Protein AF-A0A1B2I3R7-F1 (afdb_monomer_lite)

Sequence (88 aa):
MIDTKLMRLLRLEAGLTQMDMAERTGISQAHYSFIEKGKRIPAIPYLEAIAAVFGGTAKDFIVEEANPPTTRKVARSRTRESGMAAVA

Radius of gyration: 18.35 Å; chains: 1; bounding box: 32×27×63 Å

InterPro domains:
  IPR001387 Cro/C1-type, helix-turn-helix domain [PF01381] (8-57)
  IPR001387 Cro/C1-type, helix-turn-helix domain [PS50943] (7-61)
  IPR001387 Cro/C1-type, helix-turn-helix domain [SM00530] (6-61)
  IPR001387 Cro/C1-type, helix-turn-helix domain [cd00093] (5-61)
  IPR010982 Lambda repressor-like, DNA-binding domain superfamily [G3DSA:1.10.260.40] (5-84)
  IPR010982 Lambda repressor-like, DNA-binding domain superfamily [SSF47413] (5-68)
  IPR050807 Transcriptional regulator/dioxygenase, bacterial-type [PTHR46797] (7-80)

Structure (mmCIF, N/CA/C/O backbone):
data_AF-A0A1B2I3R7-F1
#
_entry.id   AF-A0A1B2I3R7-F1
#
loop_
_atom_site.group_PDB
_atom_site.id
_atom_site.type_symbol
_atom_site.label_atom_id
_atom_site.label_alt_id
_atom_site.label_comp_id
_atom_site.label_asym_id
_atom_site.label_entity_id
_atom_site.label_seq_id
_atom_site.pdbx_PDB_ins_code
_atom_site.Cartn_x
_atom_site.Cartn_y
_atom_site.Cartn_z
_atom_site.occupancy
_atom_site.B_iso_or_equiv
_atom_site.auth_seq_id
_atom_site.auth_comp_id
_atom_site.auth_asym_id
_atom_site.auth_atom_id
_atom_site.pdbx_PDB_model_num
ATOM 1 N N . MET A 1 1 ? 13.056 2.880 -7.269 1.00 86.19 1 MET A N 1
ATOM 2 C CA . MET A 1 1 ? 12.171 3.445 -6.219 1.00 86.19 1 MET A CA 1
ATOM 3 C C . MET A 1 1 ? 10.761 2.890 -6.392 1.00 86.19 1 MET A C 1
ATOM 5 O O . MET A 1 1 ? 10.481 2.360 -7.457 1.00 86.19 1 MET A O 1
ATOM 9 N N . ILE A 1 2 ? 9.896 2.990 -5.375 1.00 93.38 2 ILE A N 1
ATOM 10 C CA . ILE A 1 2 ? 8.469 2.649 -5.513 1.00 93.38 2 ILE A CA 1
ATOM 11 C C . ILE A 1 2 ? 7.689 3.900 -5.928 1.00 93.38 2 ILE A C 1
ATOM 13 O O . ILE A 1 2 ? 7.803 4.928 -5.258 1.00 93.38 2 ILE A O 1
ATOM 17 N N . ASP A 1 3 ? 6.901 3.819 -6.999 1.00 95.31 3 ASP A N 1
ATOM 18 C CA . ASP A 1 3 ? 6.037 4.907 -7.459 1.00 95.31 3 ASP A CA 1
ATOM 19 C C . ASP A 1 3 ? 4.757 4.996 -6.615 1.00 95.31 3 ASP A C 1
ATOM 21 O O . ASP A 1 3 ? 3.685 4.483 -6.946 1.00 95.31 3 ASP A O 1
ATOM 25 N N . THR A 1 4 ? 4.869 5.677 -5.477 1.00 95.44 4 THR A N 1
ATOM 26 C CA . THR A 1 4 ? 3.736 5.874 -4.566 1.00 95.44 4 THR A CA 1
ATOM 27 C C . THR A 1 4 ? 2.715 6.885 -5.096 1.00 95.44 4 THR A C 1
ATOM 29 O O . THR A 1 4 ? 1.582 6.920 -4.608 1.00 95.44 4 THR A O 1
ATOM 32 N N . LYS A 1 5 ? 3.081 7.704 -6.095 1.00 95.69 5 LYS A N 1
ATOM 33 C CA . LYS A 1 5 ? 2.149 8.637 -6.741 1.00 95.69 5 LYS A CA 1
ATOM 34 C C . LYS A 1 5 ? 1.184 7.865 -7.630 1.00 95.69 5 LYS A C 1
ATOM 36 O O . LYS A 1 5 ? -0.020 8.087 -7.520 1.00 95.69 5 LYS A O 1
ATOM 41 N N . LEU A 1 6 ? 1.703 6.922 -8.418 1.00 96.00 6 LEU A N 1
ATOM 42 C CA . LEU A 1 6 ? 0.890 6.012 -9.218 1.00 96.00 6 LEU A CA 1
ATOM 43 C C . LEU A 1 6 ? -0.060 5.190 -8.335 1.00 96.00 6 LEU A C 1
ATOM 45 O O . LEU A 1 6 ? -1.254 5.139 -8.613 1.00 96.00 6 LEU A O 1
ATOM 49 N N . MET A 1 7 ? 0.427 4.642 -7.213 1.00 96.88 7 MET A N 1
ATOM 50 C CA . MET A 1 7 ? -0.425 3.915 -6.254 1.00 96.88 7 MET A CA 1
ATOM 51 C C . MET A 1 7 ? -1.623 4.744 -5.779 1.00 96.88 7 MET A C 1
ATOM 53 O O . MET A 1 7 ? -2.751 4.253 -5.739 1.00 96.88 7 MET A O 1
ATOM 57 N N . ARG A 1 8 ? -1.385 6.007 -5.404 1.00 97.81 8 ARG A N 1
ATOM 58 C CA . ARG A 1 8 ? -2.448 6.912 -4.953 1.00 97.81 8 ARG A CA 1
ATOM 59 C C . ARG A 1 8 ? -3.436 7.225 -6.071 1.00 97.81 8 ARG A C 1
ATOM 61 O O . ARG A 1 8 ? -4.632 7.280 -5.800 1.00 97.81 8 ARG A O 1
ATOM 68 N N . LEU A 1 9 ? -2.939 7.469 -7.282 1.00 98.06 9 LEU A N 1
ATOM 69 C CA . LEU A 1 9 ? -3.758 7.778 -8.450 1.00 98.06 9 LEU A CA 1
ATOM 70 C C . LEU A 1 9 ? -4.704 6.616 -8.768 1.00 98.06 9 LEU A C 1
ATOM 72 O O . LEU A 1 9 ? -5.914 6.819 -8.733 1.00 98.06 9 LEU A O 1
ATOM 76 N N . LEU A 1 10 ? -4.176 5.397 -8.922 1.00 98.00 10 LEU A N 1
ATOM 77 C CA . LEU A 1 10 ? -4.980 4.204 -9.211 1.00 98.00 10 LEU A CA 1
ATOM 78 C C . LEU A 1 10 ? -6.021 3.932 -8.122 1.00 98.00 10 LEU A C 1
ATOM 80 O O . LEU A 1 10 ? -7.170 3.609 -8.415 1.00 98.00 10 LEU A O 1
ATOM 84 N N . ARG A 1 11 ? -5.651 4.120 -6.847 1.00 98.25 11 ARG A N 1
ATOM 85 C CA . ARG A 1 11 ? -6.596 3.993 -5.732 1.00 98.25 11 ARG A CA 1
ATOM 86 C C . ARG A 1 11 ? -7.774 4.965 -5.877 1.00 98.25 11 ARG A C 1
ATOM 88 O O . ARG A 1 11 ? -8.914 4.575 -5.643 1.00 98.25 11 ARG A O 1
ATOM 95 N N . LEU A 1 12 ? -7.501 6.227 -6.213 1.00 98.44 12 LEU A N 1
ATOM 96 C CA . LEU A 1 12 ? -8.534 7.255 -6.356 1.00 98.44 12 LEU A CA 1
ATOM 97 C C . LEU A 1 12 ? -9.401 7.037 -7.601 1.00 98.44 12 LEU A C 1
ATOM 99 O O . LEU A 1 12 ? -10.613 7.202 -7.508 1.00 98.44 12 LEU A O 1
ATOM 103 N N . GLU A 1 13 ? -8.812 6.626 -8.724 1.00 98.25 13 GLU A N 1
ATOM 104 C CA . GLU A 1 13 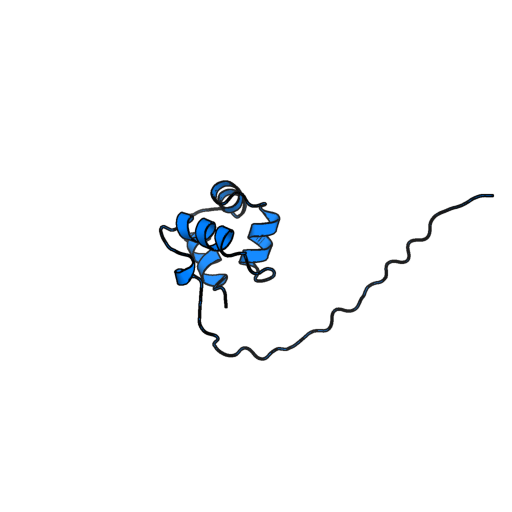? -9.547 6.282 -9.951 1.00 98.25 13 GLU A CA 1
ATOM 105 C C . GLU A 1 13 ? -10.478 5.083 -9.749 1.00 98.25 13 GLU A C 1
ATOM 107 O O . GLU A 1 13 ? -11.598 5.074 -10.251 1.00 98.25 13 GLU A O 1
ATOM 112 N N . ALA A 1 14 ? -10.058 4.112 -8.937 1.00 97.50 14 ALA A N 1
ATOM 113 C CA . ALA A 1 14 ? -10.886 2.979 -8.538 1.00 97.50 14 ALA A CA 1
ATOM 114 C C . ALA A 1 14 ? -11.943 3.326 -7.466 1.00 97.50 14 ALA A C 1
ATOM 116 O O . ALA A 1 14 ? -12.679 2.442 -7.029 1.00 97.50 14 ALA A O 1
ATOM 117 N N . GLY A 1 15 ? -12.012 4.580 -6.997 1.00 98.38 15 GLY A N 1
ATOM 118 C CA . GLY A 1 15 ? -12.945 5.007 -5.948 1.00 98.38 15 GLY A CA 1
ATOM 119 C C . GLY A 1 15 ? -12.673 4.387 -4.572 1.00 98.38 15 GLY A C 1
ATOM 120 O O . GLY A 1 15 ? -13.563 4.361 -3.726 1.00 98.38 15 GLY A O 1
ATOM 121 N N . LEU A 1 16 ? -11.460 3.879 -4.335 1.00 98.56 16 LEU A N 1
ATOM 122 C CA . LEU A 1 16 ? -11.102 3.148 -3.121 1.00 98.56 16 LEU A CA 1
ATOM 123 C C . LEU A 1 16 ? -10.562 4.085 -2.036 1.00 98.56 16 LEU A C 1
ATOM 125 O O . LEU A 1 16 ? -9.752 4.987 -2.273 1.00 98.56 16 LEU A O 1
ATOM 129 N N . THR A 1 17 ? -10.945 3.838 -0.791 1.00 98.75 17 THR A N 1
ATOM 130 C CA . THR A 1 17 ? -10.338 4.458 0.387 1.00 98.75 17 THR A CA 1
ATOM 131 C C . THR A 1 17 ? -9.036 3.747 0.775 1.00 98.75 17 THR A C 1
ATOM 133 O O . THR A 1 17 ? -8.701 2.667 0.289 1.00 98.75 17 THR A O 1
ATOM 136 N N . GLN A 1 18 ? -8.264 4.343 1.690 1.00 98.62 18 GLN A N 1
ATOM 137 C CA . GLN A 1 18 ? -7.110 3.649 2.280 1.00 98.62 18 GLN A CA 1
ATOM 138 C C . GLN A 1 18 ? -7.530 2.437 3.128 1.00 98.62 18 GLN A C 1
ATOM 140 O O . GLN A 1 18 ? -6.711 1.543 3.325 1.00 98.62 18 GLN A O 1
ATOM 145 N N . MET A 1 19 ? -8.769 2.416 3.638 1.00 98.69 19 MET A N 1
ATOM 146 C CA . MET A 1 19 ? -9.302 1.261 4.361 1.00 98.69 19 MET A CA 1
ATOM 147 C C . MET A 1 19 ? -9.618 0.118 3.396 1.00 98.69 19 MET A C 1
ATOM 149 O O . MET A 1 19 ? -9.186 -1.000 3.638 1.00 98.69 19 MET A O 1
ATOM 153 N N . ASP A 1 20 ? -10.233 0.410 2.247 1.00 98.69 20 ASP A N 1
ATOM 154 C CA . ASP A 1 20 ? -10.516 -0.614 1.230 1.00 98.69 20 ASP A CA 1
ATOM 155 C C . ASP A 1 20 ? -9.234 -1.306 0.752 1.00 98.69 20 ASP A C 1
ATOM 157 O O . ASP A 1 20 ? -9.191 -2.519 0.562 1.00 98.69 20 ASP A O 1
ATOM 161 N N . MET A 1 21 ? -8.149 -0.542 0.589 1.00 98.56 21 MET A N 1
ATOM 162 C CA . MET A 1 21 ? -6.848 -1.114 0.239 1.00 98.56 21 MET A CA 1
ATOM 163 C C . MET A 1 21 ? -6.283 -1.989 1.355 1.00 98.56 21 MET A C 1
ATOM 165 O O . MET A 1 21 ? -5.725 -3.046 1.075 1.00 98.56 21 MET A O 1
ATOM 169 N N . ALA A 1 22 ? -6.419 -1.564 2.611 1.00 98.31 22 ALA A N 1
ATOM 170 C CA . ALA A 1 22 ? -5.984 -2.335 3.769 1.00 98.31 22 ALA A CA 1
ATOM 171 C C . ALA A 1 22 ? -6.695 -3.696 3.829 1.00 98.31 22 ALA A C 1
ATOM 173 O O . ALA A 1 22 ? -6.038 -4.731 3.926 1.00 98.31 22 ALA A O 1
ATOM 174 N N . GLU A 1 23 ? -8.017 -3.695 3.661 1.00 98.31 23 GLU A N 1
ATOM 175 C CA . GLU A 1 23 ? -8.846 -4.903 3.641 1.00 98.31 23 GLU A CA 1
ATOM 176 C C . GLU A 1 23 ? -8.471 -5.839 2.488 1.00 98.31 23 GLU A C 1
ATOM 178 O O . GLU A 1 23 ? -8.256 -7.030 2.705 1.00 98.31 23 GLU A O 1
ATOM 183 N N . ARG A 1 24 ? -8.3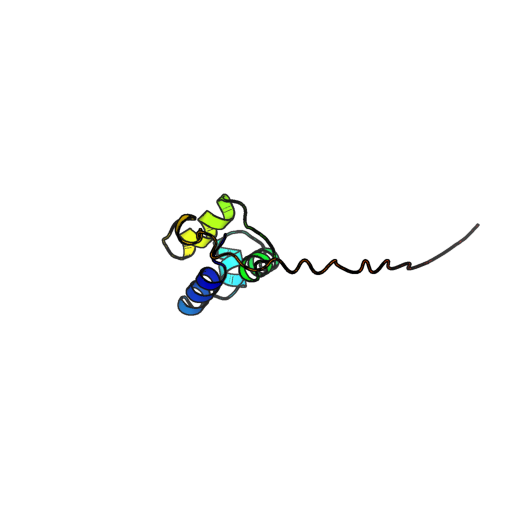05 -5.304 1.271 1.00 98.12 24 ARG A N 1
ATOM 184 C CA . ARG A 1 24 ? -7.966 -6.102 0.078 1.00 98.12 24 ARG A CA 1
ATOM 185 C C . ARG A 1 24 ? -6.558 -6.692 0.109 1.00 98.12 24 ARG A C 1
ATOM 187 O O . ARG A 1 24 ? -6.321 -7.726 -0.504 1.00 98.12 24 ARG A O 1
ATOM 194 N N . THR A 1 25 ? -5.619 -6.028 0.782 1.00 97.44 25 THR A N 1
ATOM 195 C CA . THR A 1 25 ? -4.199 -6.426 0.797 1.00 97.44 25 THR A CA 1
ATOM 196 C C . THR A 1 25 ? -3.773 -7.119 2.090 1.00 97.44 25 THR A C 1
ATOM 198 O O . THR A 1 25 ? -2.642 -7.593 2.185 1.00 97.44 25 THR A O 1
ATOM 201 N N . GLY A 1 26 ? -4.655 -7.188 3.092 1.00 96.94 26 GLY A N 1
ATOM 202 C CA . GLY A 1 26 ? -4.383 -7.839 4.374 1.00 96.94 26 GLY A CA 1
ATOM 203 C C . GLY A 1 26 ? -3.386 -7.092 5.268 1.00 96.94 26 GLY A C 1
ATOM 204 O O . GLY A 1 26 ? -2.817 -7.688 6.182 1.00 96.94 26 GLY A O 1
ATOM 205 N N . ILE A 1 27 ? -3.151 -5.798 5.026 1.00 97.31 27 ILE A N 1
ATOM 206 C CA . ILE A 1 27 ? -2.295 -4.951 5.874 1.00 97.31 27 ILE A CA 1
ATOM 207 C C . ILE A 1 27 ? -3.133 -3.943 6.650 1.00 97.31 27 ILE A C 1
ATOM 209 O O . ILE A 1 27 ? -4.260 -3.642 6.284 1.00 97.31 27 ILE A O 1
ATOM 213 N N . SER A 1 28 ? -2.579 -3.356 7.712 1.00 98.38 28 SER A N 1
ATOM 214 C CA . SER A 1 28 ? -3.292 -2.292 8.421 1.00 98.38 28 SER A CA 1
ATOM 215 C C . SER A 1 28 ? -3.409 -1.022 7.572 1.00 98.38 28 SER A C 1
ATOM 217 O O . SER A 1 28 ? -2.497 -0.664 6.820 1.00 98.38 28 SER A O 1
ATOM 219 N N . GLN A 1 29 ? -4.491 -0.266 7.768 1.00 98.44 29 GLN A N 1
ATOM 220 C CA . GLN A 1 29 ? -4.684 1.036 7.121 1.00 98.44 29 GLN A CA 1
ATOM 221 C C . GLN A 1 29 ? -3.518 1.996 7.399 1.00 98.44 29 GLN A C 1
ATOM 223 O O . GLN A 1 29 ? -3.064 2.701 6.497 1.00 98.44 29 GLN A O 1
ATOM 228 N N . ALA A 1 30 ? -2.964 1.972 8.617 1.00 98.38 30 ALA A N 1
ATOM 229 C CA . ALA A 1 30 ? -1.788 2.761 8.970 1.00 98.38 30 ALA A CA 1
ATOM 230 C C . ALA A 1 30 ? -0.549 2.348 8.154 1.00 98.38 30 ALA A C 1
ATOM 232 O O . ALA A 1 30 ? 0.206 3.213 7.701 1.00 98.38 30 ALA A O 1
ATOM 233 N N . HIS A 1 31 ? -0.352 1.043 7.930 1.00 98.00 31 HIS A N 1
ATOM 234 C CA . HIS A 1 31 ? 0.738 0.534 7.102 1.00 98.00 31 HIS A CA 1
ATOM 235 C C . HIS A 1 31 ? 0.580 0.980 5.644 1.00 98.00 31 HIS A C 1
ATOM 237 O O . HIS A 1 31 ? 1.517 1.563 5.095 1.00 98.00 31 HIS A O 1
ATOM 243 N N . TYR A 1 32 ? -0.614 0.820 5.063 1.00 98.44 32 TYR A N 1
ATOM 244 C CA . TYR A 1 32 ? -0.917 1.318 3.718 1.00 98.44 32 TYR A CA 1
ATOM 245 C C . TYR A 1 32 ? -0.688 2.836 3.610 1.00 98.44 32 TYR A C 1
ATOM 247 O O . TYR A 1 32 ? -0.025 3.312 2.691 1.00 98.44 32 TYR A O 1
ATOM 255 N N . SER A 1 33 ? -1.137 3.609 4.606 1.00 98.25 33 SER A N 1
ATOM 256 C CA . SER A 1 33 ? -0.935 5.063 4.649 1.00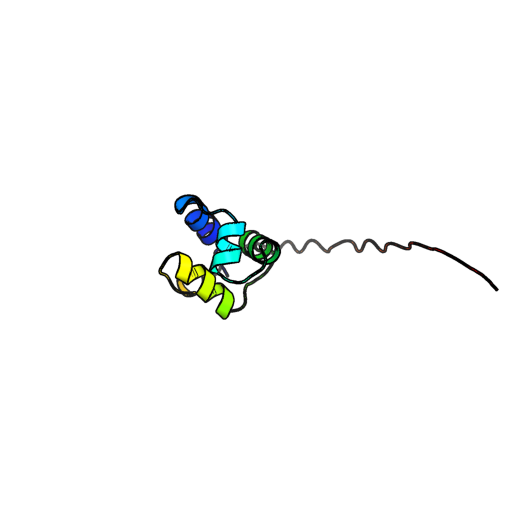 98.25 33 SER A CA 1
ATOM 257 C C . SER A 1 33 ? 0.548 5.453 4.658 1.00 98.25 33 SER A C 1
ATOM 259 O O . SER A 1 33 ? 0.925 6.454 4.044 1.00 98.25 33 SER A O 1
ATOM 261 N N . PHE A 1 34 ? 1.413 4.694 5.343 1.00 97.88 34 PHE A N 1
ATOM 262 C CA . PHE A 1 34 ? 2.858 4.932 5.315 1.00 97.88 34 PHE A CA 1
ATOM 263 C C . PHE A 1 34 ? 3.497 4.582 3.974 1.00 97.88 34 PHE A C 1
ATOM 265 O O . PHE A 1 34 ? 4.401 5.308 3.555 1.00 97.88 34 PHE A O 1
ATOM 272 N N . ILE A 1 35 ? 3.023 3.528 3.309 1.00 97.12 35 ILE A N 1
ATOM 273 C CA . ILE A 1 35 ? 3.463 3.156 1.961 1.00 97.12 35 ILE A CA 1
ATOM 274 C C . ILE A 1 35 ? 3.085 4.257 0.964 1.00 97.12 35 ILE A C 1
ATOM 276 O O . ILE A 1 35 ? 3.968 4.819 0.326 1.00 97.12 35 ILE A O 1
ATOM 280 N N . GLU A 1 36 ? 1.811 4.664 0.905 1.00 96.50 36 GLU A N 1
ATOM 281 C CA . GLU A 1 36 ? 1.330 5.689 -0.041 1.00 96.50 36 GLU A CA 1
ATOM 282 C C . GLU A 1 36 ? 2.049 7.043 0.151 1.00 96.50 36 GLU A C 1
ATOM 284 O O . GLU A 1 36 ? 2.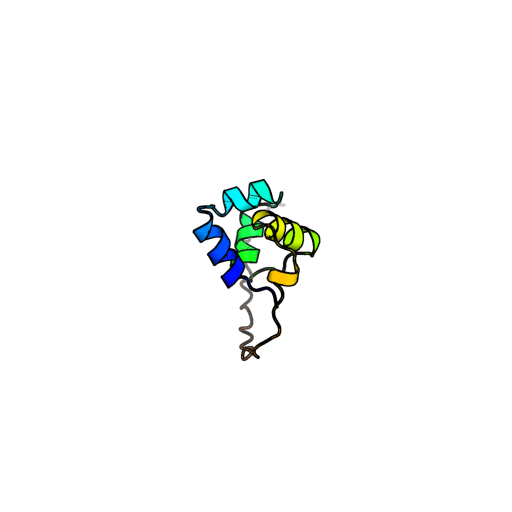327 7.764 -0.805 1.00 96.50 36 GLU A O 1
ATOM 289 N N . LYS A 1 37 ? 2.411 7.388 1.396 1.00 95.81 37 LYS A N 1
ATOM 290 C CA . LYS A 1 37 ? 3.172 8.611 1.723 1.00 95.81 37 LYS A CA 1
ATOM 291 C C . LYS A 1 37 ? 4.680 8.495 1.455 1.00 95.81 37 LYS A C 1
ATOM 293 O O . LYS A 1 37 ? 5.403 9.436 1.776 1.00 95.81 37 LYS A O 1
ATOM 298 N N . GLY A 1 38 ? 5.170 7.352 0.971 1.00 94.19 38 GLY A N 1
ATOM 299 C CA . GLY A 1 38 ? 6.599 7.094 0.767 1.00 94.19 38 GLY A CA 1
ATOM 300 C C . GLY A 1 38 ? 7.414 7.020 2.062 1.00 94.19 38 GLY A C 1
ATOM 301 O O . GLY A 1 38 ? 8.635 7.121 2.037 1.00 94.19 38 GLY A O 1
ATOM 302 N N . LYS A 1 39 ? 6.756 6.862 3.218 1.00 94.94 39 LYS A N 1
ATOM 303 C CA . LYS A 1 39 ? 7.418 6.751 4.529 1.00 94.94 39 LYS A CA 1
ATOM 304 C C . LYS A 1 39 ? 7.922 5.341 4.812 1.00 94.94 39 LYS A C 1
ATOM 306 O O . LYS A 1 39 ? 8.759 5.169 5.695 1.00 94.94 39 LYS A O 1
ATOM 311 N N . ARG A 1 40 ? 7.383 4.338 4.115 1.00 94.56 40 ARG A N 1
ATOM 312 C CA . ARG A 1 40 ? 7.829 2.947 4.190 1.00 94.56 40 ARG A CA 1
ATOM 313 C C . ARG A 1 40 ? 7.843 2.306 2.816 1.00 94.56 40 ARG A C 1
ATOM 315 O O . ARG A 1 40 ? 6.924 2.500 2.030 1.00 94.56 40 ARG A O 1
ATOM 322 N N . ILE A 1 41 ? 8.881 1.515 2.580 1.00 94.25 41 ILE A N 1
ATOM 323 C CA . ILE A 1 41 ? 8.989 0.660 1.405 1.00 94.25 41 ILE A CA 1
ATOM 324 C C . ILE A 1 41 ? 8.279 -0.657 1.751 1.00 94.25 41 ILE A C 1
ATOM 326 O O . ILE A 1 41 ? 8.653 -1.281 2.750 1.00 94.25 41 ILE A O 1
ATOM 330 N N . PRO A 1 42 ? 7.243 -1.068 1.001 1.00 94.56 42 PRO A N 1
ATOM 331 C CA . PRO A 1 42 ? 6.591 -2.350 1.226 1.00 94.56 42 PRO A CA 1
ATOM 332 C C . PRO A 1 42 ? 7.549 -3.500 0.906 1.00 94.56 42 PRO A C 1
ATOM 334 O O . PRO A 1 42 ? 8.330 -3.429 -0.042 1.00 94.56 42 PRO A O 1
ATOM 337 N N . ALA A 1 43 ? 7.463 -4.587 1.674 1.00 95.69 43 ALA A N 1
ATOM 338 C CA . ALA A 1 43 ? 8.067 -5.849 1.262 1.00 95.69 43 ALA A CA 1
ATOM 339 C C . ALA A 1 43 ? 7.387 -6.356 -0.021 1.00 95.69 43 ALA A C 1
ATOM 341 O O . ALA A 1 43 ? 6.208 -6.075 -0.246 1.00 95.69 43 ALA A O 1
ATOM 342 N N . ILE A 1 44 ? 8.112 -7.140 -0.824 1.00 95.50 44 ILE A N 1
ATOM 343 C CA . ILE A 1 44 ? 7.627 -7.644 -2.119 1.00 95.50 44 ILE A CA 1
ATOM 344 C C . ILE A 1 44 ? 6.231 -8.289 -2.033 1.00 95.50 44 ILE A C 1
ATOM 346 O O . ILE A 1 44 ? 5.393 -7.907 -2.841 1.00 95.50 44 ILE A O 1
ATOM 350 N N . PRO A 1 45 ? 5.894 -9.145 -1.043 1.00 97.00 45 PRO A N 1
ATOM 351 C CA . PRO A 1 45 ? 4.550 -9.727 -0.966 1.00 97.00 45 PRO A CA 1
ATOM 352 C C . PRO A 1 45 ? 3.426 -8.688 -0.845 1.00 97.00 45 PRO A C 1
ATOM 354 O O . PRO A 1 45 ? 2.362 -8.854 -1.431 1.00 97.00 45 PRO A O 1
ATOM 357 N N . TYR A 1 46 ? 3.662 -7.591 -0.121 1.00 97.06 46 TYR A N 1
ATOM 358 C CA . TYR A 1 46 ? 2.678 -6.513 0.004 1.00 97.06 46 TYR A CA 1
ATOM 359 C C . TYR A 1 46 ? 2.613 -5.652 -1.253 1.00 97.06 46 TYR A C 1
ATOM 361 O O . TYR A 1 46 ? 1.544 -5.164 -1.601 1.00 97.06 46 TYR A O 1
ATOM 369 N N . LEU A 1 47 ? 3.743 -5.466 -1.937 1.00 97.56 47 LEU A N 1
ATOM 370 C CA . LEU A 1 47 ? 3.775 -4.761 -3.212 1.00 97.56 47 LEU A CA 1
ATOM 371 C C . LEU A 1 47 ? 3.010 -5.537 -4.294 1.00 97.56 47 LEU A C 1
ATOM 373 O O . LEU A 1 47 ? 2.217 -4.936 -5.012 1.00 97.56 47 LEU A O 1
ATOM 377 N N . GLU A 1 48 ? 3.182 -6.859 -4.347 1.00 98.00 48 GLU A N 1
ATOM 378 C CA . GLU A 1 48 ? 2.398 -7.747 -5.214 1.00 98.00 48 GLU A CA 1
ATOM 379 C C . GLU A 1 48 ? 0.909 -7.705 -4.858 1.00 98.00 48 GLU A C 1
ATOM 381 O O . GLU A 1 48 ? 0.073 -7.542 -5.741 1.00 98.00 48 GLU A O 1
ATOM 386 N N . ALA A 1 49 ? 0.558 -7.765 -3.568 1.00 98.06 49 ALA A N 1
ATOM 387 C CA . ALA A 1 49 ? -0.837 -7.670 -3.138 1.00 98.06 49 ALA A CA 1
ATOM 388 C C . ALA A 1 49 ? -1.485 -6.340 -3.556 1.00 98.06 49 ALA A C 1
ATOM 390 O O . ALA A 1 49 ? -2.620 -6.328 -4.024 1.00 98.06 49 ALA A O 1
ATOM 391 N N . ILE A 1 50 ? -0.767 -5.219 -3.422 1.00 97.81 50 ILE A N 1
ATOM 392 C CA . ILE A 1 50 ? -1.243 -3.905 -3.876 1.00 97.81 50 ILE A CA 1
ATOM 393 C C . ILE A 1 50 ? -1.430 -3.896 -5.395 1.00 97.81 50 ILE A C 1
ATOM 395 O O . ILE A 1 50 ? -2.447 -3.399 -5.872 1.00 97.81 50 ILE A O 1
ATOM 399 N N . ALA A 1 51 ? -0.481 -4.445 -6.152 1.00 97.94 51 ALA A N 1
ATOM 400 C CA . ALA A 1 51 ? -0.562 -4.471 -7.606 1.00 97.94 51 ALA A CA 1
ATOM 401 C C . ALA A 1 51 ? -1.708 -5.346 -8.124 1.00 97.94 51 ALA A C 1
ATOM 403 O O . ALA A 1 51 ? -2.422 -4.945 -9.045 1.00 97.94 51 ALA A O 1
ATOM 404 N N . ALA A 1 52 ? -1.955 -6.479 -7.467 1.00 98.19 52 ALA A N 1
ATOM 405 C CA . ALA A 1 52 ? -3.051 -7.379 -7.794 1.00 98.19 52 ALA A CA 1
ATOM 406 C C . ALA A 1 52 ? -4.431 -6.705 -7.685 1.00 98.19 52 ALA A C 1
ATOM 408 O O . ALA A 1 52 ? -5.325 -7.039 -8.461 1.00 98.19 52 ALA A O 1
ATOM 409 N N . VAL A 1 53 ? -4.610 -5.712 -6.797 1.00 98.06 53 VAL A N 1
ATOM 410 C CA . VAL A 1 53 ? -5.865 -4.930 -6.709 1.00 98.06 53 VAL A CA 1
ATOM 411 C C . VAL A 1 53 ? -6.185 -4.211 -8.023 1.00 98.06 53 VAL A C 1
ATOM 413 O O . VAL A 1 53 ? -7.357 -4.023 -8.345 1.00 98.06 53 VAL A O 1
ATOM 416 N N . PHE A 1 54 ? -5.158 -3.840 -8.788 1.00 97.31 54 PHE A N 1
ATOM 417 C CA . PHE A 1 54 ? -5.277 -3.131 -10.063 1.00 97.31 54 PHE A CA 1
ATOM 418 C C . PHE A 1 54 ? -5.038 -4.040 -11.279 1.00 97.31 54 PHE A C 1
ATOM 420 O O . PHE A 1 54 ? -4.934 -3.546 -12.397 1.00 97.31 54 PHE A O 1
ATOM 427 N N . GLY A 1 55 ? -4.943 -5.361 -11.078 1.00 97.06 55 GLY A N 1
ATOM 428 C CA . GLY A 1 55 ? -4.680 -6.328 -12.150 1.00 97.06 55 GLY A CA 1
ATOM 429 C C . GLY A 1 55 ? -3.242 -6.317 -12.685 1.00 97.06 55 GLY A C 1
ATOM 430 O O . GLY A 1 55 ? -3.012 -6.802 -13.790 1.00 97.06 55 GLY A O 1
ATOM 431 N N . GLY A 1 56 ? -2.293 -5.760 -11.926 1.00 96.38 56 GLY A N 1
ATOM 432 C CA . GLY A 1 56 ? -0.879 -5.658 -12.295 1.00 96.38 56 GLY A CA 1
ATOM 433 C C . GLY A 1 56 ? 0.050 -6.520 -11.438 1.00 96.38 56 GLY A C 1
ATOM 434 O O . GLY A 1 56 ? -0.379 -7.412 -10.705 1.00 96.38 56 GLY A O 1
ATOM 435 N N . THR A 1 57 ? 1.344 -6.215 -11.514 1.00 97.62 57 THR A N 1
ATOM 436 C CA . THR A 1 57 ? 2.439 -6.859 -10.769 1.00 97.62 57 THR A CA 1
ATOM 437 C C . THR A 1 57 ? 3.288 -5.829 -10.028 1.00 97.62 57 THR A C 1
ATOM 439 O O . THR A 1 57 ? 3.254 -4.635 -10.331 1.00 97.62 57 THR A O 1
ATOM 442 N N . ALA A 1 58 ? 4.124 -6.272 -9.085 1.00 96.12 58 ALA A N 1
ATOM 443 C CA . ALA A 1 58 ? 5.031 -5.370 -8.371 1.00 96.12 58 ALA A CA 1
ATOM 444 C C . ALA A 1 58 ? 5.914 -4.503 -9.293 1.00 96.12 58 ALA A C 1
ATOM 446 O O . ALA A 1 58 ? 6.275 -3.386 -8.918 1.00 96.12 58 ALA A O 1
ATOM 447 N N . LYS A 1 59 ? 6.247 -4.992 -10.498 1.00 96.06 59 LYS A N 1
ATOM 448 C CA . LYS A 1 59 ? 7.072 -4.271 -11.482 1.00 96.06 59 LYS A CA 1
ATOM 449 C C . LYS A 1 59 ? 6.444 -2.960 -11.941 1.00 96.06 59 LYS A C 1
ATOM 451 O O . LYS A 1 59 ? 7.185 -2.010 -12.165 1.00 96.06 59 LYS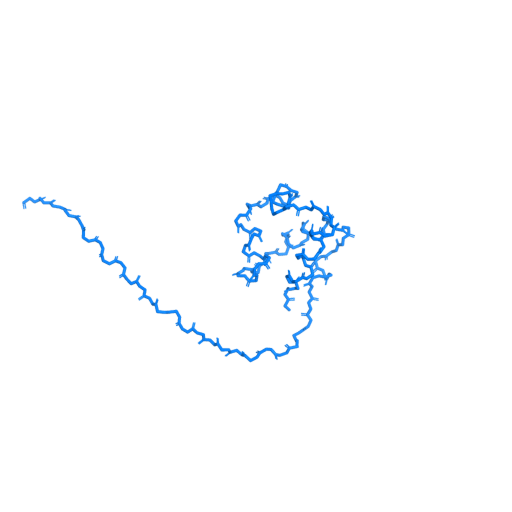 A O 1
ATOM 456 N N . ASP A 1 60 ? 5.117 -2.885 -12.001 1.00 95.69 60 ASP A N 1
ATOM 457 C CA . ASP A 1 60 ? 4.394 -1.694 -12.466 1.00 95.69 60 ASP A CA 1
ATOM 458 C C . ASP A 1 60 ? 4.601 -0.488 -11.536 1.00 95.69 60 ASP A C 1
ATOM 460 O O . ASP A 1 60 ? 4.413 0.659 -11.930 1.00 95.69 60 ASP A O 1
ATOM 464 N N . PHE A 1 61 ? 5.037 -0.741 -10.299 1.00 95.06 61 PHE A N 1
ATOM 465 C CA . PHE A 1 61 ? 5.333 0.285 -9.304 1.00 95.06 61 PHE A CA 1
ATOM 466 C C . PHE A 1 61 ? 6.830 0.506 -9.084 1.00 95.06 61 PHE A C 1
ATOM 468 O O . PHE A 1 61 ? 7.194 1.321 -8.236 1.00 95.06 61 PHE A O 1
ATOM 475 N N . ILE A 1 62 ? 7.714 -0.208 -9.784 1.00 94.69 62 ILE A N 1
ATOM 476 C CA . ILE A 1 62 ? 9.164 -0.056 -9.640 1.00 94.69 62 ILE A CA 1
ATOM 477 C C . ILE A 1 62 ? 9.670 0.852 -10.757 1.00 94.69 62 ILE A C 1
ATOM 479 O O . ILE A 1 62 ? 9.640 0.493 -11.927 1.00 94.69 62 ILE A O 1
ATOM 483 N N . VAL A 1 63 ? 10.186 2.017 -10.375 1.00 90.06 63 VAL A N 1
ATOM 484 C CA . VAL A 1 63 ? 10.740 3.007 -11.309 1.00 90.06 63 VAL A CA 1
ATOM 485 C C . VAL A 1 63 ? 12.238 3.192 -11.099 1.00 90.06 63 VAL A C 1
ATOM 487 O O . VAL A 1 63 ? 12.733 3.127 -9.964 1.00 90.06 63 VAL A O 1
ATOM 490 N N . GLU A 1 64 ? 12.963 3.444 -12.185 1.00 82.19 64 GLU A N 1
ATOM 491 C CA . GLU A 1 64 ? 14.350 3.906 -12.130 1.00 82.19 64 GLU A CA 1
ATOM 492 C C . GLU A 1 64 ? 14.410 5.336 -11.573 1.00 82.19 64 GLU A C 1
ATOM 494 O O . GLU A 1 64 ? 13.468 6.123 -11.678 1.00 82.19 64 GLU A O 1
ATOM 499 N N . GLU A 1 65 ? 15.495 5.656 -10.879 1.00 70.12 65 GLU A N 1
ATOM 500 C CA . GLU A 1 65 ? 15.638 6.926 -10.179 1.00 70.12 65 GLU A CA 1
ATOM 501 C C . GLU A 1 65 ? 15.882 8.076 -11.173 1.00 70.12 65 GLU A C 1
ATOM 503 O O . GLU A 1 65 ? 16.929 8.145 -11.810 1.00 70.12 65 GLU A O 1
ATOM 508 N N . ALA A 1 66 ? 14.966 9.044 -11.252 1.00 61.25 66 ALA A N 1
ATOM 509 C CA . ALA A 1 66 ? 15.343 10.402 -11.637 1.00 61.25 66 ALA A CA 1
ATOM 510 C C . ALA A 1 66 ? 15.915 11.089 -10.384 1.00 61.25 66 ALA A C 1
ATOM 512 O O . ALA A 1 66 ? 15.153 11.562 -9.544 1.00 61.25 66 ALA A O 1
ATOM 513 N N . ASN A 1 67 ? 17.246 11.057 -10.244 1.00 49.53 67 ASN A N 1
ATOM 514 C CA . ASN A 1 67 ? 18.068 11.599 -9.148 1.00 49.53 67 ASN A CA 1
ATOM 515 C C . ASN A 1 67 ? 17.423 12.774 -8.366 1.00 49.53 67 ASN A C 1
ATOM 517 O O . ASN A 1 67 ? 17.462 13.916 -8.839 1.00 49.53 67 ASN A O 1
ATOM 521 N N . PRO A 1 68 ? 16.855 12.551 -7.165 1.00 50.34 68 PRO A N 1
ATOM 522 C CA . PRO A 1 68 ? 16.412 13.634 -6.299 1.00 50.34 68 PRO A CA 1
ATOM 523 C C . PRO A 1 68 ? 17.553 14.092 -5.364 1.00 50.34 68 PRO A C 1
ATOM 525 O O . PRO A 1 68 ? 18.184 13.260 -4.712 1.00 50.34 68 PRO A O 1
ATOM 528 N N . PRO A 1 69 ? 17.808 15.408 -5.205 1.00 44.31 69 PRO A N 1
ATOM 529 C CA . PRO A 1 69 ? 18.826 15.900 -4.282 1.00 44.31 69 PRO A CA 1
ATOM 530 C C . PRO A 1 69 ? 18.464 15.537 -2.835 1.00 44.31 69 PRO A C 1
ATOM 532 O O . PRO A 1 69 ? 17.494 16.034 -2.254 1.00 44.31 69 PRO A O 1
ATOM 535 N N . THR A 1 70 ? 19.274 14.669 -2.237 1.00 50.53 70 THR A N 1
ATOM 536 C CA . THR A 1 70 ? 19.122 14.170 -0.870 1.00 50.53 70 THR A CA 1
ATOM 537 C C . THR A 1 70 ? 19.354 15.286 0.153 1.00 50.53 70 THR A C 1
ATOM 539 O O . THR A 1 70 ? 20.451 15.452 0.680 1.00 50.53 70 THR A O 1
ATOM 542 N N . THR A 1 71 ? 18.321 16.052 0.512 1.00 49.91 71 THR A N 1
ATOM 543 C CA . THR A 1 71 ? 18.376 16.887 1.725 1.00 49.91 71 THR A CA 1
ATOM 544 C C . THR A 1 71 ? 18.007 16.042 2.941 1.00 49.91 71 THR A C 1
ATOM 546 O O . THR A 1 71 ? 16.856 15.940 3.363 1.00 49.91 71 THR A O 1
ATOM 549 N N . ARG A 1 72 ? 19.022 15.407 3.534 1.00 47.25 72 ARG A N 1
ATOM 550 C CA . ARG A 1 72 ? 18.905 14.703 4.815 1.00 47.25 72 ARG A CA 1
ATOM 551 C C . ARG A 1 72 ? 18.619 15.718 5.929 1.00 47.25 72 ARG A C 1
ATOM 553 O O . ARG A 1 72 ? 19.540 16.283 6.511 1.00 47.25 72 ARG A O 1
ATOM 560 N N . LYS A 1 73 ? 17.347 15.956 6.264 1.00 47.69 73 LYS A N 1
ATOM 561 C CA . LYS A 1 73 ? 17.001 16.656 7.512 1.00 47.69 73 LYS A CA 1
ATOM 562 C C . LYS A 1 73 ? 17.212 15.697 8.683 1.00 47.69 73 LYS A C 1
ATOM 564 O O . LYS A 1 73 ? 16.421 14.784 8.899 1.00 47.69 73 LYS A O 1
ATOM 569 N N . VAL A 1 74 ? 18.304 15.904 9.419 1.00 51.69 74 VAL A N 1
ATOM 570 C CA . VAL A 1 74 ? 18.590 15.243 10.699 1.00 51.69 74 VAL A CA 1
ATOM 571 C C . VAL A 1 74 ? 17.412 15.497 11.644 1.00 51.69 74 VAL A C 1
ATOM 573 O O . VAL A 1 74 ? 17.078 16.644 11.948 1.00 51.69 74 VAL A O 1
ATOM 576 N N . ALA A 1 75 ? 16.741 14.428 12.070 1.00 52.81 75 ALA A N 1
ATOM 577 C CA . ALA A 1 75 ? 15.671 14.511 13.052 1.00 52.81 75 ALA A CA 1
ATOM 578 C C . ALA A 1 75 ? 16.257 14.978 14.393 1.00 52.81 75 ALA A C 1
ATOM 580 O O . ALA A 1 75 ? 17.121 14.312 14.957 1.00 52.81 75 ALA A O 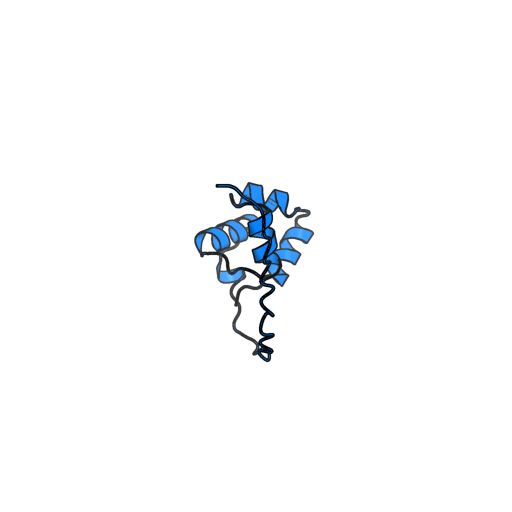1
ATOM 581 N N . ARG A 1 76 ? 15.780 16.118 14.915 1.00 53.75 76 ARG A N 1
ATOM 582 C CA . ARG A 1 76 ? 16.023 16.509 16.310 1.00 53.75 76 ARG A CA 1
ATOM 583 C C . ARG A 1 76 ? 15.330 15.489 17.210 1.00 53.75 76 ARG A C 1
ATOM 585 O O . ARG A 1 76 ? 14.100 15.412 17.233 1.00 53.75 76 ARG A O 1
ATOM 592 N N . SER A 1 77 ? 16.123 14.715 17.936 1.00 49.59 77 SER A N 1
ATOM 593 C CA . SER A 1 77 ? 15.696 13.885 19.055 1.00 49.59 77 SER A CA 1
ATOM 594 C C . SER A 1 77 ? 15.018 14.761 20.109 1.00 49.59 77 SER A C 1
ATOM 596 O O . SER A 1 77 ? 15.653 15.609 20.730 1.00 49.59 77 SER A O 1
ATOM 598 N N . ARG A 1 78 ? 13.710 14.574 20.306 1.00 52.34 78 ARG A N 1
ATOM 599 C CA . ARG A 1 78 ? 13.016 15.044 21.508 1.00 52.34 78 ARG A CA 1
ATOM 600 C C . ARG A 1 78 ? 13.074 13.916 22.530 1.00 52.34 78 ARG A C 1
ATOM 602 O O . ARG A 1 78 ? 12.239 13.018 22.487 1.00 52.34 78 ARG A O 1
ATOM 609 N N . THR A 1 79 ? 14.062 13.952 23.419 1.00 41.78 79 THR A N 1
ATOM 610 C CA . THR A 1 79 ? 14.025 13.171 24.659 1.00 41.78 79 THR A CA 1
ATOM 611 C C . THR A 1 79 ? 12.871 13.719 25.492 1.00 41.78 79 THR A C 1
ATOM 613 O O . THR A 1 79 ? 12.871 14.891 25.862 1.00 41.78 79 THR A O 1
ATOM 616 N N . ARG A 1 80 ? 11.840 12.903 25.721 1.00 47.75 80 ARG A N 1
ATOM 617 C CA . ARG A 1 80 ? 10.846 13.169 26.760 1.00 47.75 80 ARG A CA 1
ATOM 618 C C . ARG A 1 80 ? 11.378 12.549 28.045 1.00 47.75 80 ARG A C 1
ATOM 620 O O . ARG A 1 80 ? 11.193 11.359 28.261 1.00 47.75 80 ARG A O 1
ATOM 627 N N . GLU A 1 81 ? 12.040 13.350 28.869 1.00 45.41 81 GLU A N 1
ATOM 628 C CA . GLU A 1 81 ? 12.130 13.050 30.295 1.00 45.41 81 GLU A CA 1
ATOM 629 C C . GLU A 1 81 ? 10.746 13.327 30.887 1.00 45.41 81 GLU A C 1
ATOM 631 O O . GLU A 1 81 ? 10.307 14.470 30.989 1.00 45.41 81 GLU A O 1
ATOM 636 N N . SER A 1 82 ? 10.009 12.261 31.182 1.00 49.72 82 SER A N 1
ATOM 637 C CA . SER A 1 82 ? 8.834 12.325 32.042 1.00 49.72 82 SER A CA 1
ATOM 638 C C . SER A 1 82 ? 9.213 11.590 33.311 1.00 49.72 82 SER A C 1
ATOM 640 O O . SER A 1 82 ? 9.185 10.362 33.347 1.00 49.72 82 SER A O 1
ATOM 642 N N . GLY A 1 83 ? 9.602 12.350 34.330 1.00 48.09 83 GLY A N 1
ATOM 643 C CA . GLY A 1 83 ? 9.664 11.834 35.685 1.00 48.09 83 GLY A CA 1
ATOM 644 C C . GLY A 1 83 ? 8.278 11.387 36.146 1.00 48.09 83 GLY A C 1
ATOM 645 O O . GLY A 1 83 ? 7.284 12.040 35.831 1.00 48.09 83 GLY A O 1
ATOM 646 N N . MET A 1 84 ? 8.224 10.291 36.903 1.00 42.59 84 MET A N 1
ATOM 647 C CA . MET A 1 84 ? 7.241 10.121 37.969 1.00 42.59 84 MET A CA 1
ATOM 648 C C . MET A 1 84 ? 7.686 9.032 38.953 1.00 42.59 84 MET A C 1
ATOM 650 O O . MET A 1 84 ? 7.911 7.907 38.528 1.00 42.59 84 MET A O 1
ATOM 654 N N . ALA A 1 85 ? 7.730 9.433 40.233 1.00 37.09 85 ALA A N 1
ATOM 655 C CA . ALA A 1 85 ? 7.418 8.695 41.469 1.00 37.09 85 ALA A CA 1
ATOM 656 C C . ALA A 1 85 ? 8.143 7.363 41.786 1.00 37.09 85 ALA A C 1
ATOM 658 O O . ALA A 1 85 ? 8.399 6.555 40.912 1.00 37.09 85 ALA A O 1
ATOM 659 N N . ALA A 1 86 ? 8.393 6.951 43.027 1.00 32.28 86 ALA A N 1
ATOM 660 C CA . ALA A 1 86 ? 8.397 7.518 44.374 1.00 32.28 86 ALA A CA 1
ATOM 661 C C . ALA A 1 86 ? 8.753 6.339 45.322 1.00 32.28 86 ALA A C 1
ATOM 663 O O . ALA A 1 86 ? 8.561 5.183 44.953 1.00 32.28 86 ALA A O 1
ATOM 664 N N . VAL A 1 87 ? 9.131 6.669 46.562 1.00 33.81 87 VAL A N 1
ATOM 665 C CA . VAL A 1 87 ? 9.025 5.840 47.785 1.00 33.81 87 VAL A CA 1
ATOM 666 C C . VAL A 1 87 ? 10.058 4.717 47.996 1.00 33.81 87 VAL A C 1
ATOM 668 O O . VAL A 1 87 ? 9.949 3.639 47.421 1.00 33.81 87 VAL A O 1
ATOM 671 N N . ALA A 1 88 ? 10.994 4.948 48.924 1.00 36.31 88 ALA A N 1
ATOM 672 C CA . ALA A 1 88 ? 11.058 4.308 50.250 1.00 36.31 88 ALA A CA 1
ATOM 673 C C . ALA A 1 88 ? 12.163 4.969 51.087 1.00 36.31 88 ALA A C 1
ATOM 675 O O . ALA A 1 88 ? 13.270 5.164 50.537 1.00 36.31 88 ALA A O 1
#

Foldseek 3Di:
DFQLVVLVVLCVVVVHDLVNLCVQQVHDSVVSVCVSVVVDDDDQSSLQSSQVVVPGGSVVGDDDDPDDPDPPDDDDDDDDPDDDDDDD

Organism: NCBI:txid1197717

Secondary structure (DSSP, 8-state):
-B-HHHHHHHHHHTT--HHHHHHHHTS-HHHHHHHHTTSSPPPHHHHHHHHHHTT--GGGGB--------------------------

pLDDT: mean 83.26, std 22.28, range [32.28, 98.75]